Protein AF-A0A933U3X7-F1 (afdb_monomer)

Solvent-accessible surface area (backbone atoms only — not comparable to full-atom values): 4172 Å² total; per-residue (Å²): 113,104,66,82,85,70,52,71,69,61,57,48,49,57,56,50,48,44,69,75,40,71,45,92,94,49,74,75,82,75,52,78,49,61,53,100,86,64,54,73,49,43,61,68,79,50,69,96,56,92,83,86,88,84,92,80,84,86,133

Radius of gyration: 15.81 Å; Cα contacts (8 Å, |Δi|>4): 27; chains: 1; bounding box: 34×32×36 Å

Foldseek 3Di:
DVVPDDDPVRVVVVVVCCVPAVDPPHDHDKDWDADPVRDIDIPVVQPPDDDDDDDDDDD

Secondary structure (DSSP, 8-state):
--STT--HHHHHHHHHHHHHHSSTTSPPPP-EEE-TT--EEEGGGGTTS----------

Sequence (59 aa):
MPWGDQTYGQLAQGWLFVRDNLVVGKVAPDFETADENGVKWKLSDYKGKVVVLDFWGEW

Nearest PDB structures (foldseek):
  6zjy-assembly1_5  TM=3.994E-01  e=4.544E+00  Thermus thermophilus

Structure (mmCIF, N/CA/C/O backbone):
data_AF-A0A933U3X7-F1
#
_entry.id   AF-A0A933U3X7-F1
#
loop_
_atom_site.group_PDB
_atom_site.id
_atom_site.type_symbol
_atom_site.label_atom_id
_atom_site.label_alt_id
_atom_site.label_comp_id
_atom_site.label_asym_id
_atom_site.label_entity_id
_atom_site.label_seq_id
_atom_site.pdbx_PDB_ins_code
_atom_site.Cartn_x
_atom_site.Cartn_y
_atom_site.Cartn_z
_atom_site.occupancy
_atom_site.B_iso_or_equiv
_atom_site.auth_seq_id
_atom_site.auth_comp_id
_atom_site.auth_asym_id
_atom_site.auth_atom_id
_atom_site.pdbx_PDB_model_num
ATOM 1 N N . MET A 1 1 ? 19.310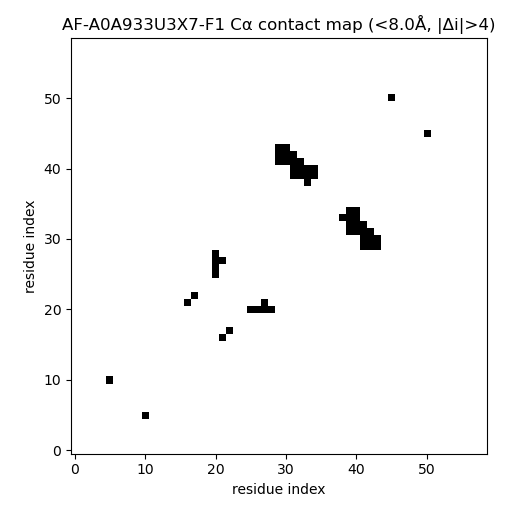 7.126 -23.581 1.00 51.19 1 MET A N 1
ATOM 2 C CA . MET A 1 1 ? 17.859 7.444 -23.604 1.00 51.19 1 MET A CA 1
ATOM 3 C C . MET A 1 1 ? 17.571 8.438 -22.478 1.00 51.19 1 MET A C 1
ATOM 5 O O . MET A 1 1 ? 18.369 8.447 -21.549 1.00 51.19 1 MET A O 1
ATOM 9 N N . PRO A 1 2 ? 16.488 9.239 -22.498 1.00 50.56 2 PRO A N 1
ATOM 10 C CA . PRO A 1 2 ? 16.233 10.285 -21.492 1.00 50.56 2 PRO A CA 1
ATOM 11 C C . PRO A 1 2 ? 15.837 9.742 -20.097 1.00 50.56 2 PRO A C 1
ATOM 13 O O . PRO A 1 2 ? 15.317 10.478 -19.272 1.00 50.56 2 PRO A O 1
ATOM 16 N N . TRP A 1 3 ? 16.116 8.463 -19.827 1.00 59.38 3 TRP A N 1
ATOM 17 C CA . TRP A 1 3 ? 15.885 7.744 -18.574 1.00 59.38 3 TRP A CA 1
ATOM 18 C C . TRP A 1 3 ? 17.141 6.894 -18.317 1.00 59.38 3 TRP A C 1
ATOM 20 O O . TRP A 1 3 ? 17.240 5.764 -18.787 1.00 59.38 3 TR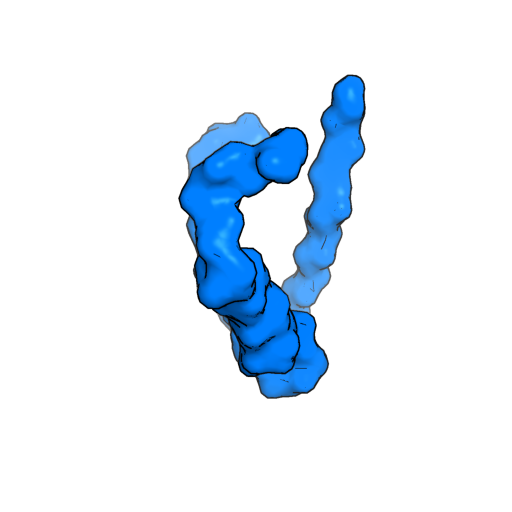P A O 1
ATOM 30 N N . GLY A 1 4 ? 18.178 7.512 -17.752 1.00 65.19 4 GLY A N 1
ATOM 31 C CA . GLY A 1 4 ? 19.580 7.156 -18.016 1.00 65.19 4 GLY A CA 1
ATOM 32 C C . GLY A 1 4 ? 20.148 5.873 -17.404 1.00 65.19 4 GLY A C 1
ATOM 33 O O . GLY A 1 4 ? 21.147 5.399 -17.931 1.00 65.19 4 GLY A O 1
ATOM 34 N N . ASP A 1 5 ? 19.533 5.278 -16.375 1.00 73.81 5 ASP A N 1
ATOM 35 C CA . ASP A 1 5 ? 20.259 4.322 -15.510 1.00 73.81 5 ASP A CA 1
ATOM 36 C C . ASP A 1 5 ? 19.574 2.956 -15.310 1.00 73.81 5 ASP A C 1
ATOM 38 O O . ASP A 1 5 ? 20.090 2.102 -14.587 1.00 73.81 5 ASP A O 1
ATOM 42 N N . GLN A 1 6 ? 18.413 2.713 -15.932 1.00 76.88 6 GLN A N 1
ATOM 43 C CA . GLN A 1 6 ? 17.664 1.463 -15.757 1.00 76.88 6 GLN A CA 1
ATOM 44 C C . GLN A 1 6 ? 17.796 0.527 -16.962 1.00 76.88 6 GLN A C 1
ATOM 46 O O . GLN A 1 6 ? 17.511 0.881 -18.104 1.00 76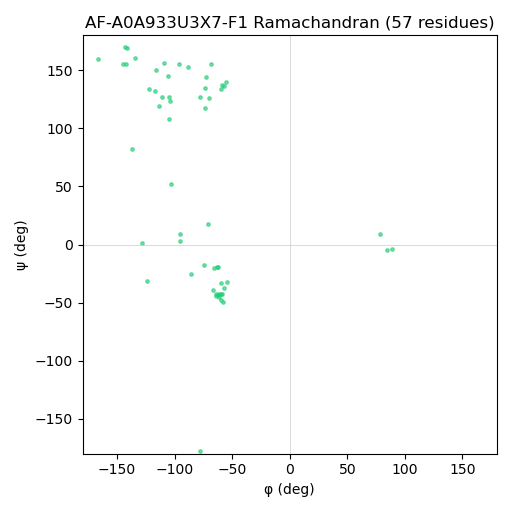.88 6 GLN A O 1
ATOM 51 N N . THR A 1 7 ? 18.188 -0.716 -16.693 1.00 89.44 7 THR A N 1
ATOM 52 C CA . THR A 1 7 ? 18.157 -1.813 -17.664 1.00 89.44 7 THR A CA 1
ATOM 53 C C . THR A 1 7 ? 16.715 -2.206 -17.994 1.00 89.44 7 THR A C 1
ATOM 55 O O . THR A 1 7 ? 15.810 -2.086 -17.165 1.00 89.44 7 THR A O 1
ATOM 58 N N . TYR A 1 8 ? 16.497 -2.786 -19.178 1.00 84.19 8 TYR A N 1
ATOM 59 C CA . TYR A 1 8 ? 15.197 -3.370 -19.539 1.00 84.19 8 TYR A CA 1
ATOM 60 C C . TYR A 1 8 ? 14.708 -4.411 -18.522 1.00 84.19 8 TYR A C 1
ATOM 62 O O . TYR A 1 8 ? 13.507 -4.510 -18.280 1.00 84.19 8 TYR A O 1
ATOM 70 N N . GLY A 1 9 ? 15.628 -5.145 -17.885 1.00 87.88 9 GLY A N 1
ATOM 71 C CA . GLY A 1 9 ? 15.298 -6.075 -16.806 1.00 87.88 9 GLY A CA 1
ATOM 72 C C . GLY A 1 9 ? 14.682 -5.373 -15.594 1.00 87.88 9 GLY A C 1
ATOM 73 O O . GLY A 1 9 ? 13.673 -5.838 -15.076 1.00 87.88 9 GLY A O 1
ATOM 74 N N . GLN A 1 10 ? 15.228 -4.229 -15.176 1.00 88.69 10 GLN A N 1
ATOM 75 C CA . GLN A 1 10 ? 14.688 -3.445 -14.057 1.00 88.69 10 GLN A CA 1
ATOM 76 C C . GLN A 1 10 ? 13.315 -2.845 -14.379 1.00 88.69 10 GLN A C 1
ATOM 78 O O . GLN A 1 10 ? 12.426 -2.881 -13.533 1.00 88.69 10 GLN A O 1
ATOM 83 N N . LEU A 1 11 ? 13.106 -2.363 -15.606 1.00 86.50 11 LEU 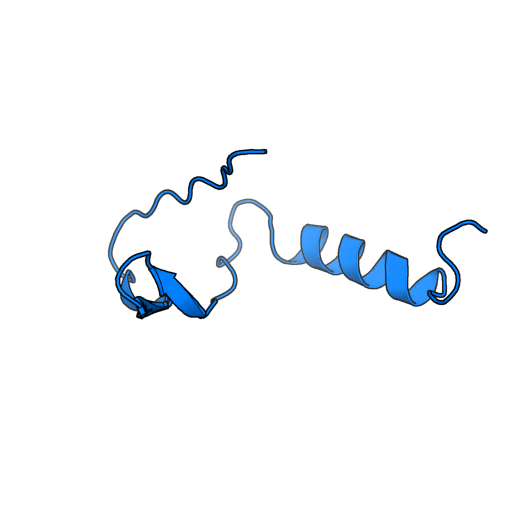A N 1
ATOM 84 C CA . LEU A 1 11 ? 11.791 -1.877 -16.035 1.00 86.50 11 LEU A CA 1
ATOM 85 C C . 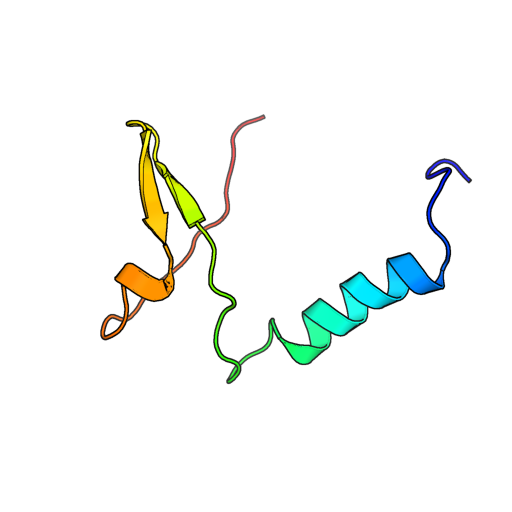LEU A 1 11 ? 10.755 -3.009 -16.042 1.00 86.50 11 LEU A C 1
ATOM 87 O O . LEU A 1 11 ? 9.649 -2.841 -15.531 1.00 86.50 11 LEU A O 1
ATOM 91 N N . ALA A 1 12 ? 11.121 -4.182 -16.570 1.00 91.31 12 ALA A N 1
ATOM 92 C CA . ALA A 1 12 ? 10.242 -5.347 -16.617 1.00 91.31 12 ALA A CA 1
ATOM 93 C C . ALA A 1 12 ? 9.793 -5.814 -15.221 1.00 91.31 12 ALA A C 1
ATOM 95 O O . ALA A 1 12 ? 8.659 -6.263 -15.080 1.00 91.31 12 ALA A O 1
ATOM 96 N N . GLN A 1 13 ? 10.628 -5.666 -14.186 1.00 92.69 13 GLN A N 1
ATOM 97 C CA . GLN A 1 13 ? 10.262 -6.027 -12.809 1.00 92.69 13 GLN A CA 1
ATOM 98 C C . GLN A 1 13 ? 9.030 -5.267 -12.308 1.00 92.69 13 GLN A C 1
ATOM 100 O O . GLN A 1 13 ? 8.139 -5.876 -11.720 1.00 92.69 13 GLN A O 1
ATOM 105 N N . GLY A 1 14 ? 8.932 -3.963 -12.588 1.00 90.00 14 GLY A N 1
ATOM 106 C CA . GLY A 1 14 ? 7.760 -3.168 -12.208 1.00 90.00 14 GLY A CA 1
ATOM 107 C C . GLY A 1 14 ? 6.480 -3.687 -12.868 1.00 90.00 14 GLY A C 1
ATOM 108 O O . GLY A 1 14 ? 5.466 -3.894 -12.204 1.00 90.00 14 GLY A O 1
ATOM 109 N N . TRP A 1 15 ? 6.549 -3.994 -14.164 1.00 90.88 15 TRP A N 1
ATOM 110 C CA . TRP A 1 15 ? 5.421 -4.559 -14.909 1.00 90.88 15 TRP A CA 1
ATOM 111 C C . TRP A 1 15 ? 5.005 -5.943 -14.403 1.00 90.88 15 TRP A C 1
ATOM 113 O O . TRP A 1 15 ? 3.812 -6.214 -14.257 1.00 90.88 15 TRP A O 1
ATOM 123 N N . LEU A 1 16 ? 5.977 -6.812 -14.111 1.00 94.38 16 LEU A N 1
ATOM 124 C CA . LEU A 1 16 ? 5.719 -8.133 -13.535 1.00 94.38 16 LEU A CA 1
ATOM 125 C C . LEU A 1 16 ? 5.049 -8.012 -12.165 1.00 94.38 16 LEU A C 1
ATOM 127 O O . LEU A 1 16 ? 4.067 -8.704 -11.907 1.00 94.38 16 LEU A O 1
ATOM 131 N N . PHE A 1 17 ? 5.510 -7.085 -11.323 1.00 93.06 17 PHE A N 1
ATOM 132 C CA . PHE A 1 17 ? 4.906 -6.838 -10.020 1.00 93.06 17 PHE A CA 1
ATOM 133 C C . PHE A 1 17 ? 3.432 -6.430 -10.132 1.00 93.06 17 PHE A C 1
ATOM 135 O O . PHE A 1 17 ? 2.594 -7.012 -9.439 1.00 93.06 17 PHE A O 1
ATOM 142 N N . VAL A 1 18 ? 3.110 -5.478 -11.019 1.00 92.38 18 VAL A N 1
ATOM 143 C CA . VAL A 1 18 ? 1.728 -5.032 -11.264 1.00 92.38 18 VAL A CA 1
ATOM 144 C C . VAL A 1 18 ? 0.858 -6.213 -11.689 1.00 92.38 18 VAL A C 1
ATOM 146 O O . VAL A 1 18 ? -0.191 -6.446 -11.092 1.00 92.38 18 VAL A O 1
ATOM 149 N N . ARG A 1 19 ? 1.317 -7.000 -12.670 1.00 92.88 19 ARG A N 1
ATOM 150 C CA . ARG A 1 19 ? 0.587 -8.170 -13.175 1.00 92.88 19 ARG A CA 1
ATOM 151 C C . ARG A 1 19 ? 0.330 -9.215 -12.085 1.00 92.88 19 ARG A C 1
ATOM 153 O O . ARG A 1 19 ? -0.755 -9.787 -12.035 1.00 92.88 19 ARG A O 1
ATOM 160 N N . ASP A 1 20 ? 1.324 -9.482 -11.242 1.00 93.44 20 ASP A N 1
ATOM 161 C CA . ASP A 1 20 ? 1.278 -10.604 -10.301 1.00 93.44 20 ASP A CA 1
ATOM 162 C C . ASP A 1 20 ? 0.560 -10.255 -8.984 1.00 93.44 20 ASP A C 1
ATOM 164 O O . ASP A 1 20 ? 0.008 -11.153 -8.337 1.00 93.44 20 ASP A O 1
ATOM 168 N N . ASN A 1 21 ? 0.525 -8.968 -8.604 1.00 94.12 21 ASN A N 1
ATOM 169 C CA . ASN A 1 21 ? 0.050 -8.521 -7.287 1.00 94.12 21 ASN A CA 1
ATOM 170 C C . ASN A 1 21 ? -1.087 -7.486 -7.323 1.00 94.12 21 ASN A C 1
ATOM 172 O O . ASN A 1 21 ? -1.916 -7.490 -6.416 1.00 94.12 21 ASN A O 1
ATOM 176 N N . LEU A 1 22 ? -1.166 -6.615 -8.336 1.00 93.81 22 LEU A N 1
ATOM 177 C CA . LEU A 1 22 ? -2.141 -5.512 -8.401 1.00 93.81 22 LEU A CA 1
ATOM 178 C C . LEU A 1 22 ? -3.300 -5.830 -9.354 1.00 93.81 22 LEU A C 1
ATOM 180 O O . LEU A 1 22 ? -3.624 -5.064 -10.260 1.00 93.81 22 LEU A O 1
ATOM 184 N N . VAL A 1 23 ? -3.925 -6.989 -9.147 1.00 94.31 23 VAL A N 1
ATOM 185 C CA . VAL A 1 23 ? -5.060 -7.481 -9.941 1.00 94.31 23 VAL A CA 1
ATOM 186 C C . VAL A 1 23 ? -6.171 -8.018 -9.037 1.00 94.31 23 VAL A C 1
ATOM 188 O O . VAL A 1 23 ? -5.947 -8.357 -7.874 1.00 94.31 23 VAL A O 1
ATOM 191 N N . VAL A 1 24 ? -7.389 -8.112 -9.574 1.00 95.38 24 VAL A N 1
ATOM 192 C CA . VAL A 1 24 ? -8.568 -8.581 -8.829 1.00 95.38 24 VAL A CA 1
ATOM 193 C C . VAL A 1 24 ? -8.335 -9.979 -8.243 1.00 95.38 24 VAL A C 1
ATOM 195 O O . VAL A 1 24 ? -7.818 -10.874 -8.908 1.00 95.38 24 VAL A O 1
ATOM 198 N N . GLY A 1 25 ? -8.739 -10.165 -6.984 1.00 94.88 25 GLY A N 1
ATOM 199 C CA . GLY A 1 25 ? -8.613 -11.434 -6.261 1.00 94.88 25 GLY A CA 1
ATOM 200 C C . GLY A 1 25 ? -7.254 -11.655 -5.590 1.00 94.88 25 GLY A C 1
ATOM 201 O O . GLY A 1 25 ? -7.098 -12.633 -4.858 1.00 94.88 25 GLY A O 1
ATOM 202 N N . LYS A 1 26 ? -6.277 -10.761 -5.789 1.00 95.88 26 LYS A N 1
ATOM 203 C CA . LYS A 1 26 ? -5.031 -10.746 -5.014 1.00 95.88 26 LYS A CA 1
ATOM 204 C C . LYS A 1 26 ? -5.182 -9.909 -3.749 1.00 95.88 26 LYS A C 1
ATOM 206 O O . LYS A 1 26 ? -5.994 -8.990 -3.676 1.00 95.88 26 LYS A O 1
ATOM 211 N N . VAL A 1 27 ? -4.388 -10.253 -2.738 1.00 94.50 27 VAL A N 1
ATOM 212 C CA . VAL A 1 27 ? -4.275 -9.456 -1.515 1.00 94.50 27 VAL A CA 1
ATOM 213 C C . VAL A 1 27 ? -3.537 -8.166 -1.863 1.00 94.50 27 VAL A C 1
ATOM 215 O O . VAL A 1 27 ? -2.442 -8.228 -2.418 1.00 94.50 27 VAL A O 1
ATOM 218 N N . ALA A 1 28 ? -4.130 -7.016 -1.538 1.00 94.81 28 ALA A N 1
ATOM 219 C CA . ALA A 1 28 ? -3.479 -5.724 -1.721 1.00 94.81 28 ALA A CA 1
ATOM 220 C C . ALA A 1 28 ? -2.166 -5.664 -0.906 1.00 94.81 28 ALA A C 1
ATOM 222 O O . ALA A 1 28 ? -2.177 -6.067 0.263 1.00 94.81 28 ALA A O 1
ATOM 223 N N . PRO A 1 29 ? -1.048 -5.185 -1.487 1.00 94.56 29 PRO A N 1
ATOM 224 C CA . PRO A 1 29 ? 0.203 -5.014 -0.757 1.00 94.56 29 PRO A CA 1
ATOM 225 C C . PRO A 1 29 ? 0.029 -4.067 0.430 1.00 94.56 29 PRO A C 1
ATOM 227 O O . PRO A 1 29 ? -0.610 -3.023 0.307 1.00 94.56 29 PRO A O 1
ATOM 230 N N . ASP A 1 30 ? 0.611 -4.431 1.571 1.00 96.75 30 ASP A N 1
ATOM 231 C CA . ASP A 1 30 ? 0.621 -3.547 2.732 1.00 96.75 30 ASP A CA 1
ATOM 232 C C . ASP A 1 30 ? 1.595 -2.385 2.503 1.00 96.75 30 ASP A C 1
ATOM 234 O O . ASP A 1 30 ? 2.651 -2.554 1.888 1.00 96.75 30 ASP A O 1
ATOM 238 N N . PHE A 1 31 ? 1.241 -1.211 3.009 1.00 95.50 31 PHE A N 1
ATOM 239 C CA . PHE A 1 31 ? 2.080 -0.019 2.978 1.00 95.50 31 PHE A CA 1
ATOM 240 C C . PHE A 1 31 ? 1.869 0.787 4.256 1.00 95.50 31 PHE A C 1
ATOM 242 O O . PHE A 1 31 ? 0.822 0.675 4.888 1.00 95.50 31 PHE A O 1
ATOM 249 N N . GLU A 1 32 ? 2.866 1.589 4.625 1.00 97.44 32 GLU A N 1
ATOM 250 C CA . GLU A 1 32 ? 2.816 2.518 5.755 1.00 97.44 32 GLU A CA 1
ATOM 251 C C . GLU A 1 32 ? 2.957 3.943 5.222 1.00 97.44 32 GLU A C 1
ATOM 253 O O . GLU A 1 32 ? 3.846 4.220 4.415 1.00 97.44 32 GLU A O 1
ATOM 258 N N . THR A 1 33 ? 2.089 4.843 5.671 1.00 94.88 33 THR A N 1
ATOM 259 C CA . THR A 1 33 ? 2.177 6.274 5.366 1.00 94.88 33 THR A CA 1
ATOM 260 C C . THR A 1 33 ? 1.758 7.096 6.582 1.00 94.88 33 THR A C 1
ATOM 262 O O . THR A 1 33 ? 1.274 6.551 7.574 1.00 94.88 33 THR A O 1
ATOM 265 N N . ALA A 1 34 ? 1.977 8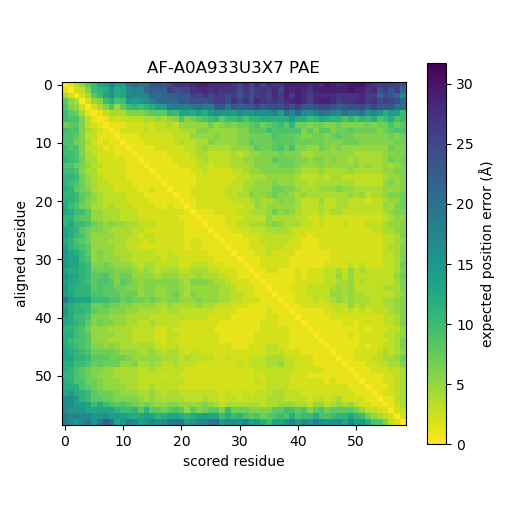.404 6.523 1.00 96.25 34 ALA A N 1
ATOM 266 C CA . ALA A 1 34 ? 1.408 9.354 7.466 1.00 96.25 34 ALA A CA 1
ATOM 267 C C . ALA A 1 34 ? 0.267 10.128 6.793 1.00 96.25 34 ALA A C 1
ATOM 269 O O . ALA A 1 34 ? 0.330 10.390 5.590 1.00 96.25 34 ALA A O 1
ATOM 270 N N . ASP A 1 35 ? -0.770 10.459 7.558 1.00 90.94 35 ASP A N 1
ATOM 271 C CA . ASP A 1 35 ? -1.813 11.398 7.137 1.00 90.94 35 ASP A CA 1
ATOM 272 C C . ASP A 1 35 ? -1.347 12.865 7.257 1.00 90.94 35 ASP A C 1
ATOM 274 O O . ASP A 1 35 ? -0.203 13.146 7.634 1.00 90.94 35 ASP A O 1
ATOM 278 N N . GLU A 1 36 ? -2.233 13.817 6.955 1.00 91.06 36 GLU A N 1
ATOM 279 C CA . GLU A 1 36 ? -1.942 15.253 7.028 1.00 91.06 36 GLU A CA 1
ATOM 280 C C . GLU A 1 36 ? -1.602 15.756 8.442 1.00 91.06 36 GLU A C 1
ATOM 282 O O . GLU A 1 36 ? -0.973 16.804 8.593 1.00 91.06 36 GLU A O 1
ATOM 287 N N . ASN A 1 37 ? -1.969 15.002 9.481 1.00 96.06 37 ASN A N 1
ATOM 288 C CA . ASN A 1 37 ? -1.669 15.304 10.879 1.00 96.06 37 ASN A CA 1
ATOM 289 C C . ASN A 1 37 ? -0.404 14.577 11.372 1.00 96.06 37 ASN A C 1
ATOM 291 O O . ASN A 1 37 ? -0.044 14.680 12.547 1.00 96.06 37 ASN A O 1
ATOM 295 N N . GLY A 1 38 ? 0.281 13.837 10.494 1.00 96.19 38 GLY A N 1
ATOM 296 C CA . GLY A 1 38 ? 1.457 13.041 10.832 1.00 96.19 38 GLY A CA 1
ATOM 297 C C . GLY A 1 38 ? 1.131 11.713 11.523 1.00 96.19 38 GLY A C 1
ATOM 298 O O . GLY A 1 38 ? 2.047 11.040 12.008 1.00 96.19 38 GLY A O 1
ATOM 299 N N . VAL A 1 39 ? -0.142 11.312 11.583 1.00 97.19 39 VAL A N 1
ATOM 300 C CA . VAL A 1 39 ? -0.542 10.030 12.164 1.00 97.19 39 VAL A CA 1
ATOM 301 C C . VAL A 1 39 ? -0.161 8.925 11.196 1.00 97.19 39 VAL A C 1
ATOM 303 O O . VAL A 1 39 ? -0.639 8.854 10.064 1.00 97.19 39 VAL A O 1
ATOM 306 N N . LYS A 1 40 ? 0.724 8.044 11.658 1.00 97.88 40 LYS A N 1
ATOM 307 C CA . LYS A 1 40 ? 1.140 6.873 10.894 1.00 97.88 40 LYS A CA 1
ATOM 308 C C . LYS A 1 40 ? 0.031 5.834 10.866 1.00 97.88 40 LYS A C 1
ATOM 310 O O . LYS A 1 40 ? -0.519 5.498 11.913 1.00 97.88 40 LYS A O 1
ATOM 315 N N . TRP A 1 41 ? -0.221 5.280 9.691 1.00 96.62 41 TRP A N 1
ATOM 316 C CA . TRP A 1 41 ? -1.153 4.178 9.502 1.00 96.62 41 TRP A CA 1
ATOM 317 C C . TRP A 1 41 ? -0.641 3.198 8.451 1.00 96.62 41 TRP A C 1
ATOM 319 O O . TRP A 1 41 ? 0.144 3.551 7.563 1.00 96.62 41 TRP A O 1
ATOM 329 N N . LYS A 1 42 ? -1.103 1.952 8.564 1.00 97.94 42 LYS A N 1
ATOM 330 C CA . LYS A 1 42 ? -0.883 0.883 7.591 1.00 97.94 42 LYS A CA 1
ATOM 331 C C . LYS A 1 42 ? -2.189 0.435 6.975 1.00 97.94 42 LYS A C 1
ATOM 333 O O . LYS A 1 42 ? -3.229 0.444 7.634 1.00 97.94 42 LYS A O 1
ATOM 338 N N . LEU A 1 43 ? -2.152 -0.036 5.732 1.00 97.00 43 LEU A N 1
ATOM 339 C CA . LEU A 1 43 ? -3.343 -0.635 5.124 1.00 97.00 43 LEU A CA 1
ATOM 340 C C . LEU A 1 43 ? -3.858 -1.818 5.965 1.00 97.00 43 LEU A C 1
ATOM 342 O O . LEU A 1 43 ? -5.068 -1.996 6.129 1.00 97.00 43 LEU A O 1
ATOM 346 N N . SER A 1 44 ? -2.946 -2.602 6.543 1.00 97.44 44 SER A N 1
ATOM 347 C CA . SER A 1 44 ? -3.279 -3.732 7.412 1.00 97.44 44 SER A CA 1
ATOM 348 C C . SER A 1 44 ? -4.015 -3.359 8.706 1.00 97.44 44 SER A C 1
ATOM 350 O O . SER A 1 44 ? -4.722 -4.218 9.243 1.00 97.44 44 SER A O 1
ATOM 352 N N . ASP A 1 45 ? -3.970 -2.102 9.154 1.00 97.75 45 ASP A N 1
ATOM 353 C CA . ASP A 1 45 ? -4.728 -1.635 10.326 1.00 97.75 45 ASP A CA 1
ATOM 354 C C . ASP A 1 45 ? -6.252 -1.675 10.088 1.00 97.75 45 ASP A C 1
ATOM 356 O O . ASP A 1 45 ? -7.045 -1.733 11.028 1.00 97.75 45 ASP A O 1
ATOM 360 N N . TYR A 1 46 ? -6.684 -1.707 8.822 1.00 96.38 46 TYR A N 1
ATOM 361 C CA . TYR A 1 46 ? -8.093 -1.742 8.41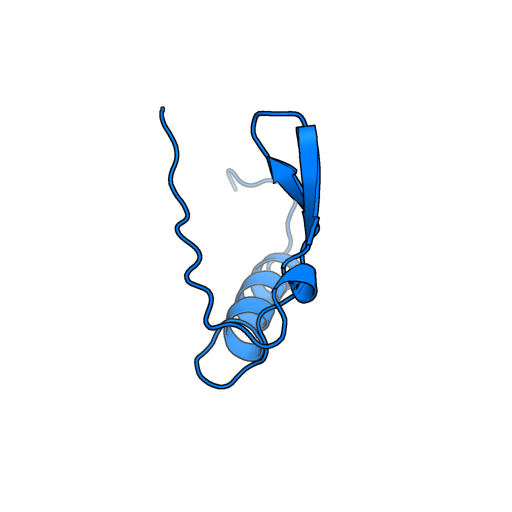9 1.00 96.38 46 TYR A CA 1
ATOM 362 C C . TYR A 1 46 ? -8.635 -3.153 8.146 1.00 96.38 46 TYR A C 1
ATOM 364 O O . TYR A 1 46 ? -9.753 -3.299 7.637 1.00 96.38 46 TYR A O 1
ATOM 372 N N . LYS A 1 47 ? -7.887 -4.219 8.468 1.00 96.44 47 LYS A N 1
ATOM 373 C CA . LYS A 1 47 ? -8.367 -5.592 8.243 1.00 96.44 47 LYS A CA 1
ATOM 374 C C . LYS A 1 47 ? -9.712 -5.858 8.926 1.00 96.44 47 LYS A C 1
ATOM 376 O O . LYS A 1 47 ? -9.967 -5.441 10.051 1.00 96.44 47 LYS A O 1
ATOM 381 N N . GLY A 1 48 ? -10.574 -6.590 8.221 1.00 97.00 48 GLY A N 1
ATOM 382 C CA . GLY A 1 48 ? -11.949 -6.868 8.645 1.00 97.00 48 GLY A CA 1
ATOM 383 C C . GLY A 1 48 ? -12.972 -5.824 8.187 1.00 97.00 48 GLY A C 1
ATOM 384 O O . GLY A 1 48 ? -14.165 -6.032 8.385 1.00 97.00 48 GLY A O 1
ATOM 385 N N . LYS A 1 49 ? -12.534 -4.737 7.538 1.00 97.25 49 LYS A N 1
ATOM 386 C CA . LYS A 1 49 ? -13.404 -3.737 6.904 1.00 97.25 49 LYS A CA 1
ATOM 387 C C . LYS A 1 49 ? -13.310 -3.819 5.381 1.00 97.25 49 LYS A C 1
ATOM 389 O O . LYS A 1 49 ? -12.305 -4.268 4.833 1.00 97.25 49 LYS A O 1
ATOM 394 N N . VAL A 1 50 ? -14.353 -3.341 4.702 1.00 96.50 50 VAL A N 1
ATOM 395 C CA . VAL A 1 50 ? -14.263 -2.988 3.279 1.00 96.50 50 VAL A CA 1
ATOM 396 C C . VAL A 1 50 ? -13.573 -1.631 3.187 1.00 96.50 50 VAL A C 1
ATOM 398 O O . VAL A 1 50 ? -13.987 -0.688 3.858 1.00 96.50 50 VAL A O 1
ATOM 401 N N . VAL A 1 51 ? -12.518 -1.548 2.380 1.00 96.06 51 VAL A N 1
ATOM 402 C CA . VAL A 1 51 ? -11.680 -0.353 2.228 1.00 96.06 51 VAL A CA 1
ATOM 403 C C . VAL A 1 51 ? -11.678 0.067 0.763 1.00 96.06 51 VAL A C 1
ATOM 405 O O . VAL A 1 51 ? -11.491 -0.770 -0.118 1.00 96.06 51 VAL A O 1
ATOM 408 N N . VAL A 1 52 ? -11.864 1.362 0.517 1.00 96.06 52 VAL A N 1
ATOM 409 C CA . VAL A 1 52 ? -11.651 1.999 -0.787 1.00 96.06 52 VAL A CA 1
ATOM 410 C C . VAL A 1 52 ? -10.436 2.908 -0.649 1.00 96.06 52 VAL A C 1
ATOM 412 O O . VAL A 1 52 ? -10.385 3.717 0.273 1.00 96.06 52 VAL A O 1
ATOM 415 N N . LEU A 1 53 ? -9.458 2.744 -1.539 1.00 93.88 53 LEU A N 1
ATOM 416 C CA . LEU A 1 53 ? -8.289 3.616 -1.634 1.00 93.88 53 LEU A CA 1
ATOM 417 C C . LEU A 1 53 ? -8.465 4.530 -2.844 1.00 93.88 53 LEU A C 1
ATOM 419 O O . LEU A 1 53 ? -8.642 4.036 -3.957 1.00 93.88 53 LEU A O 1
ATOM 423 N N . ASP A 1 54 ? -8.414 5.836 -2.608 1.00 92.94 54 ASP A N 1
ATOM 424 C CA . ASP A 1 54 ? -8.501 6.867 -3.638 1.00 92.94 54 ASP A CA 1
ATOM 425 C C . ASP A 1 54 ? -7.162 7.607 -3.725 1.00 92.94 54 ASP A C 1
ATOM 427 O O . ASP A 1 54 ? -6.689 8.171 -2.737 1.00 92.94 54 ASP A O 1
ATOM 431 N N . PHE A 1 55 ? -6.522 7.547 -4.893 1.00 90.06 55 PHE A N 1
ATOM 432 C CA . PHE A 1 55 ? -5.217 8.156 -5.138 1.00 90.06 55 PHE A CA 1
ATOM 433 C C . PHE A 1 55 ? -5.411 9.425 -5.967 1.00 90.06 55 PHE A C 1
ATOM 435 O O . PHE A 1 55 ? -5.685 9.353 -7.165 1.00 90.06 55 PHE A O 1
ATOM 442 N N . TRP A 1 56 ? -5.227 10.582 -5.334 1.00 88.88 56 TRP A N 1
ATOM 443 C CA . TRP A 1 56 ? -5.361 11.896 -5.958 1.00 88.88 56 TRP A CA 1
ATOM 444 C C . TRP A 1 56 ? -4.279 12.861 -5.447 1.00 88.88 56 TRP A C 1
ATOM 446 O O . TRP A 1 56 ? -3.552 12.549 -4.503 1.00 88.88 56 TRP A O 1
ATOM 456 N N . GLY A 1 57 ? -4.145 14.019 -6.093 1.00 85.69 57 GLY A N 1
ATOM 457 C CA . GLY A 1 57 ? -3.214 15.073 -5.697 1.00 85.69 57 GLY A CA 1
ATOM 458 C C . GLY A 1 57 ? -3.502 16.390 -6.416 1.00 85.69 57 GLY A C 1
ATOM 459 O O . GLY A 1 57 ? -4.163 16.404 -7.458 1.00 85.69 57 GLY A O 1
ATOM 460 N N . GLU A 1 58 ? -3.011 17.485 -5.844 1.00 83.19 58 GLU A N 1
ATOM 461 C CA . GLU A 1 58 ? -3.009 18.822 -6.449 1.00 83.19 58 GLU A CA 1
ATOM 462 C C . GLU A 1 58 ? -1.652 19.082 -7.133 1.00 83.19 58 GLU A C 1
ATOM 464 O O . GLU A 1 58 ? -0.657 18.433 -6.801 1.00 83.19 58 GLU A O 1
ATOM 469 N N . TRP A 1 59 ? -1.6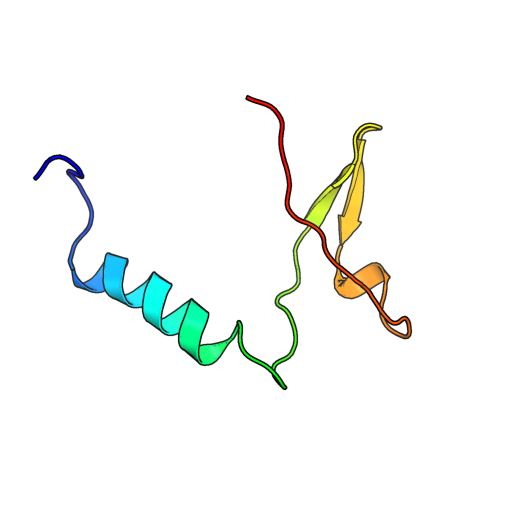29 19.981 -8.122 1.00 73.31 59 TRP A N 1
ATOM 470 C CA . TRP A 1 59 ? -0.455 20.281 -8.957 1.00 73.31 59 TRP A CA 1
ATOM 471 C C . TRP A 1 59 ? 0.303 21.517 -8.482 1.00 73.31 59 TRP A C 1
ATOM 473 O O . TRP A 1 59 ?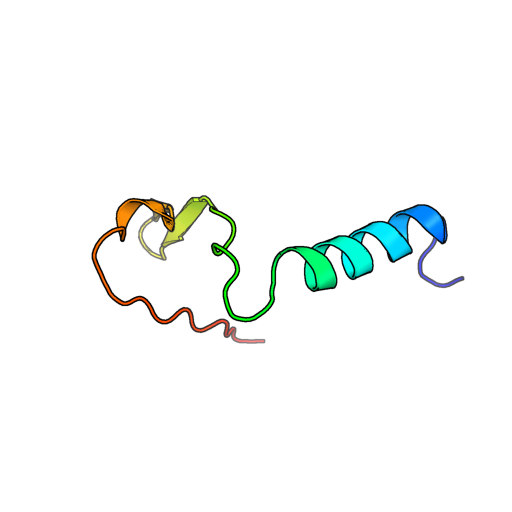 -0.372 22.518 -8.151 1.00 73.31 59 TRP A O 1
#

Mean predicted aligned error: 5.95 Å

pLDDT: mean 90.13, std 10.65, range [50.56, 97.94]